Protein AF-A0A2P5C8G7-F1 (afdb_monomer)

Secondary structure (DSSP, 8-state):
--------EEE-TTSS-EEE-S----HHHHHHHHHHHHHHHTS-HHHHHTTS-SS-SSS-TTEEPPTT-S---EE----SS-TTT---SSHHHHHHHHHHHHHHHHHHHHHHHHHTT--------

InterPro domains:
  IPR026992 Non-haem dioxygenase, N-terminal domain [PF14226] (15-81)
  IPR027443 Isopenicillin N synthase-like superfamily [G3DSA:2.60.120.330] (13-122)

Solvent-accessible surface area (backbone atoms only — not comparable to full-atom values): 7956 Å² total; per-residue (Å²): 140,80,82,82,78,74,72,54,75,54,78,46,93,86,68,94,51,70,56,79,48,84,75,80,69,56,67,68,56,58,52,49,40,51,55,45,48,55,53,56,71,70,48,57,66,76,65,34,46,62,20,26,42,93,80,81,58,99,61,67,22,43,43,68,48,59,94,87,44,90,58,79,61,72,46,79,67,77,67,74,94,38,80,85,63,50,33,52,86,52,76,63,56,48,54,46,47,46,54,50,50,52,51,52,50,54,50,49,51,53,49,51,36,66,76,69,68,56,92,76,76,84,85,74,135

Structure (mmCIF, N/CA/C/O backbone):
data_AF-A0A2P5C8G7-F1
#
_entry.id   AF-A0A2P5C8G7-F1
#
loop_
_atom_site.group_PDB
_atom_site.id
_atom_site.type_symbol
_atom_site.label_atom_id
_atom_site.label_alt_id
_atom_site.label_comp_id
_atom_site.label_asym_id
_atom_site.label_entity_id
_atom_site.label_seq_id
_atom_site.pdbx_PDB_ins_code
_atom_site.Cartn_x
_atom_site.Cartn_y
_atom_site.Cartn_z
_atom_site.occupancy
_atom_site.B_iso_or_equiv
_atom_site.auth_seq_id
_atom_site.auth_comp_id
_atom_site.auth_asym_id
_atom_site.auth_atom_id
_atom_site.pdbx_PDB_model_num
ATOM 1 N N . MET A 1 1 ? 5.265 -19.972 -27.579 1.00 31.59 1 MET A N 1
ATOM 2 C CA . MET A 1 1 ? 5.651 -18.711 -28.241 1.00 31.59 1 MET A CA 1
ATOM 3 C C . MET A 1 1 ? 5.083 -17.600 -27.372 1.00 31.59 1 MET A C 1
ATOM 5 O O . MET A 1 1 ? 3.874 -17.438 -27.357 1.00 31.59 1 MET A O 1
ATOM 9 N N . ILE A 1 2 ? 5.900 -16.993 -26.511 1.00 33.00 2 ILE A N 1
ATOM 10 C CA . ILE A 1 2 ? 5.455 -15.949 -25.575 1.00 33.00 2 ILE A CA 1
ATOM 11 C C . ILE A 1 2 ? 5.993 -14.637 -26.136 1.00 33.00 2 ILE A C 1
ATOM 13 O O . ILE A 1 2 ? 7.207 -14.482 -26.255 1.00 33.00 2 ILE A O 1
ATOM 17 N N . GLU A 1 3 ? 5.100 -13.742 -26.555 1.00 34.50 3 GLU A N 1
ATOM 18 C CA . GLU A 1 3 ? 5.474 -12.389 -26.965 1.00 34.50 3 GLU A CA 1
ATOM 19 C C . GLU A 1 3 ? 6.100 -11.656 -25.774 1.00 34.50 3 GLU A C 1
ATOM 21 O O . GLU A 1 3 ? 5.485 -11.494 -24.719 1.00 34.50 3 GLU A O 1
ATOM 26 N N . GLN A 1 4 ? 7.346 -11.215 -25.944 1.00 39.12 4 GLN A N 1
ATOM 27 C CA . GLN A 1 4 ? 7.990 -10.283 -25.029 1.00 39.12 4 GLN A CA 1
ATOM 28 C C . GLN A 1 4 ? 7.324 -8.913 -25.192 1.00 39.12 4 GLN A C 1
ATOM 30 O O . GLN A 1 4 ? 7.676 -8.144 -26.085 1.00 39.12 4 GLN A O 1
ATOM 35 N N . GLY A 1 5 ? 6.350 -8.607 -24.335 1.00 41.50 5 GLY A N 1
ATOM 36 C CA . GLY A 1 5 ? 5.754 -7.276 -24.260 1.00 41.50 5 GLY A CA 1
ATOM 37 C C . GLY A 1 5 ? 6.808 -6.245 -23.853 1.00 41.50 5 GLY A C 1
ATOM 38 O O . GLY A 1 5 ? 7.304 -6.266 -22.725 1.00 41.50 5 GLY A O 1
ATOM 39 N N . HIS A 1 6 ? 7.173 -5.355 -24.776 1.00 53.53 6 HIS A N 1
ATOM 40 C CA . HIS A 1 6 ? 8.008 -4.196 -24.476 1.00 53.53 6 HIS A CA 1
ATOM 41 C C . HIS A 1 6 ? 7.269 -3.273 -23.493 1.00 53.53 6 HIS A C 1
ATOM 43 O O . HIS A 1 6 ? 6.058 -3.070 -23.594 1.00 53.53 6 HIS A O 1
ATOM 49 N N . ARG A 1 7 ? 7.990 -2.734 -22.502 1.00 57.84 7 ARG A N 1
ATOM 50 C CA . ARG A 1 7 ? 7.437 -1.720 -21.595 1.00 57.84 7 ARG A CA 1
ATOM 51 C C . ARG A 1 7 ? 7.290 -0.411 -22.363 1.00 57.84 7 ARG A C 1
ATOM 53 O O . ARG A 1 7 ? 8.294 0.190 -22.734 1.00 57.84 7 ARG A O 1
ATOM 60 N N . ASP A 1 8 ? 6.049 0.021 -22.555 1.00 57.81 8 ASP A N 1
ATOM 61 C CA . ASP A 1 8 ? 5.733 1.286 -23.208 1.00 57.81 8 ASP A CA 1
ATOM 62 C C . ASP A 1 8 ? 5.655 2.413 -22.177 1.00 57.81 8 ASP A C 1
ATOM 64 O O . ASP A 1 8 ? 4.787 2.436 -21.296 1.00 57.81 8 ASP A O 1
ATOM 68 N N . TYR A 1 9 ? 6.566 3.373 -22.319 1.00 54.41 9 TYR A N 1
ATOM 69 C CA . TYR A 1 9 ? 6.548 4.637 -21.594 1.00 54.41 9 TYR A CA 1
ATOM 70 C C . TYR A 1 9 ? 5.847 5.678 -22.466 1.00 54.41 9 TYR A C 1
ATOM 72 O O . TYR A 1 9 ? 6.296 5.956 -23.577 1.00 54.41 9 TYR A O 1
ATOM 80 N N . ARG A 1 10 ? 4.755 6.276 -21.975 1.00 56.06 10 ARG A N 1
ATOM 81 C CA . ARG A 1 10 ? 4.109 7.425 -22.630 1.00 56.06 10 ARG A CA 1
ATOM 82 C C . ARG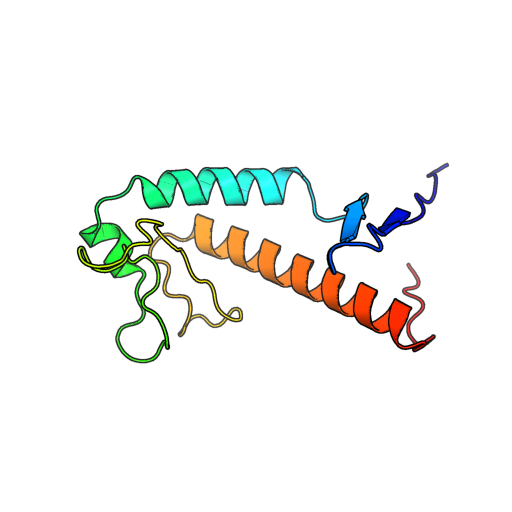 A 1 10 ? 4.400 8.697 -21.830 1.00 56.06 10 ARG A C 1
ATOM 84 O O . ARG A 1 10 ? 3.767 8.908 -20.794 1.00 56.06 10 ARG A O 1
ATOM 91 N N . PRO A 1 11 ? 5.347 9.545 -22.266 1.00 53.25 11 PRO A N 1
ATOM 92 C CA . PRO A 1 11 ? 5.606 10.813 -21.604 1.00 53.25 11 PRO A CA 1
ATOM 93 C C . PRO A 1 11 ? 4.482 11.801 -21.924 1.00 53.25 11 PRO A C 1
ATOM 95 O O . PRO A 1 11 ? 4.186 12.044 -23.093 1.00 53.25 11 PRO A O 1
ATOM 98 N N . SER A 1 12 ? 3.908 12.440 -20.904 1.00 55.66 12 SER A N 1
ATOM 99 C CA . SER A 1 12 ? 3.274 13.744 -21.102 1.00 55.66 12 SER A CA 1
ATOM 100 C C . SER A 1 12 ? 4.330 14.807 -20.796 1.00 55.66 12 SER A C 1
ATOM 102 O O . SER A 1 12 ? 4.602 15.119 -19.640 1.00 55.66 12 SER A O 1
ATOM 104 N N . LEU A 1 13 ? 4.995 15.326 -21.833 1.00 54.28 13 LEU A N 1
ATOM 105 C CA . LEU A 1 13 ? 6.098 16.295 -21.694 1.00 54.28 13 LEU A CA 1
ATOM 106 C C . LEU A 1 13 ? 5.688 17.620 -21.013 1.00 54.28 13 LEU A C 1
ATOM 108 O O . LEU A 1 13 ? 6.554 18.438 -20.728 1.00 54.28 13 LEU A O 1
ATOM 112 N N . LEU A 1 14 ? 4.398 17.829 -20.720 1.00 54.66 14 LEU A N 1
ATOM 113 C CA . LEU A 1 14 ? 3.893 19.044 -20.080 1.00 54.66 14 LEU A CA 1
ATOM 114 C C . LEU A 1 14 ? 3.744 18.988 -18.548 1.00 54.66 14 LEU A C 1
ATOM 116 O O . LEU A 1 14 ? 3.572 20.047 -17.956 1.00 54.66 14 LEU A O 1
ATOM 120 N N . HIS A 1 15 ? 3.795 17.823 -17.884 1.00 59.97 15 HIS A N 1
ATOM 121 C CA . HIS A 1 15 ? 3.283 17.734 -16.498 1.00 59.97 15 HIS A CA 1
ATOM 122 C C . HIS A 1 15 ? 4.195 17.051 -15.469 1.00 59.97 15 HIS A C 1
ATOM 124 O O . HIS A 1 15 ? 3.764 16.828 -14.344 1.00 59.97 15 HIS A O 1
ATOM 130 N N . GLY A 1 16 ? 5.439 16.690 -15.809 1.00 75.44 16 GLY A N 1
ATOM 131 C CA . GLY A 1 16 ? 6.341 16.020 -14.852 1.00 75.44 16 GLY A CA 1
ATOM 132 C C . GLY A 1 16 ? 5.860 14.632 -14.391 1.00 75.44 16 GLY A C 1
ATOM 133 O O . GLY A 1 16 ? 6.429 14.054 -13.469 1.00 75.44 16 GLY A O 1
ATOM 134 N N . CYS A 1 17 ? 4.834 14.081 -15.045 1.00 78.44 17 CYS A N 1
ATOM 135 C CA . CYS A 1 17 ? 4.260 12.772 -14.765 1.00 78.44 17 CYS A CA 1
ATOM 136 C C . CYS A 1 17 ? 4.291 11.890 -16.018 1.00 78.44 17 CYS A C 1
ATOM 138 O O . CYS A 1 17 ? 4.159 12.361 -17.155 1.00 78.44 17 CYS A O 1
ATOM 140 N N . PHE A 1 18 ? 4.422 10.587 -15.794 1.00 80.00 18 PHE A N 1
ATOM 141 C CA . PHE A 1 18 ? 4.363 9.561 -16.825 1.00 80.00 18 PHE A CA 1
ATOM 142 C C . PHE A 1 18 ? 3.540 8.380 -16.321 1.00 80.00 18 PHE A C 1
ATOM 144 O O . PHE A 1 18 ? 3.536 8.070 -15.131 1.00 80.00 18 PHE A O 1
ATOM 151 N N . GLN A 1 19 ? 2.843 7.719 -17.241 1.00 82.94 19 GLN A N 1
ATOM 152 C CA . GLN A 1 19 ? 2.145 6.477 -16.949 1.00 82.94 19 GLN A CA 1
ATOM 153 C C . GLN A 1 19 ? 3.017 5.301 -17.378 1.00 82.94 19 GLN A C 1
ATOM 155 O O . GLN A 1 19 ? 3.569 5.294 -18.481 1.00 82.94 19 GLN A O 1
ATOM 160 N N . ILE A 1 20 ? 3.101 4.293 -16.516 1.00 82.62 20 ILE A N 1
ATOM 161 C CA . ILE A 1 20 ? 3.735 3.018 -16.838 1.00 82.62 20 ILE A CA 1
ATOM 162 C C . ILE A 1 20 ? 2.626 2.017 -17.109 1.00 82.62 20 ILE A C 1
ATOM 164 O O . ILE A 1 20 ? 1.743 1.816 -16.278 1.00 82.62 20 ILE A O 1
ATOM 168 N N . THR A 1 21 ? 2.681 1.383 -18.271 1.00 83.44 21 THR A N 1
ATOM 169 C CA . THR A 1 21 ? 1.801 0.266 -18.621 1.00 83.44 21 THR A CA 1
ATOM 170 C C . THR A 1 21 ? 2.621 -1.018 -18.674 1.00 83.44 21 THR A C 1
ATOM 172 O O . THR A 1 21 ? 3.850 -0.966 -18.747 1.00 83.44 21 THR A O 1
ATOM 175 N N . ASN A 1 22 ? 1.968 -2.180 -18.577 1.00 84.06 22 ASN A N 1
ATOM 176 C CA . ASN A 1 22 ? 2.647 -3.484 -18.599 1.00 84.06 22 ASN A CA 1
ATOM 177 C C . ASN A 1 22 ? 3.779 -3.592 -17.552 1.00 84.06 22 ASN A C 1
ATOM 179 O O . ASN A 1 22 ? 4.849 -4.137 -17.807 1.00 84.06 22 ASN A O 1
ATOM 183 N N . HIS A 1 23 ? 3.554 -3.048 -16.352 1.00 80.69 23 HIS A N 1
ATOM 184 C CA . HIS A 1 23 ? 4.534 -3.011 -15.259 1.00 80.69 23 HIS A CA 1
ATOM 185 C C . HIS A 1 23 ? 4.705 -4.350 -14.519 1.00 80.69 23 HIS A C 1
ATOM 187 O O . HIS A 1 23 ? 5.413 -4.404 -13.519 1.00 80.69 23 HIS A O 1
ATOM 193 N N . TRP A 1 24 ? 4.042 -5.423 -14.966 1.00 82.81 24 TRP A N 1
ATOM 194 C CA . TRP A 1 24 ? 4.100 -6.782 -14.397 1.00 82.81 24 TRP A CA 1
ATOM 195 C C . TRP A 1 24 ? 3.672 -6.923 -12.922 1.00 82.81 24 TRP A C 1
ATOM 197 O O . TRP A 1 24 ? 3.646 -8.030 -12.386 1.00 82.81 24 TRP A O 1
ATOM 207 N N . VAL A 1 25 ? 3.269 -5.833 -12.260 1.00 85.12 25 VAL A N 1
ATOM 208 C CA . VAL A 1 25 ? 2.490 -5.893 -11.014 1.00 85.12 25 VAL A CA 1
ATOM 209 C C . VAL A 1 25 ? 1.161 -6.616 -11.294 1.00 85.12 25 VAL A C 1
ATOM 211 O O . VAL A 1 25 ? 0.426 -6.174 -12.181 1.00 85.12 25 VAL A O 1
ATOM 214 N N . PRO A 1 26 ? 0.836 -7.711 -10.579 1.00 87.94 26 PRO A N 1
ATOM 215 C CA . PRO A 1 26 ? -0.397 -8.459 -10.803 1.00 87.94 26 PRO A CA 1
ATOM 216 C C . PRO A 1 26 ? -1.639 -7.591 -10.584 1.00 87.94 26 PRO A C 1
ATOM 218 O O . PRO A 1 26 ? -1.785 -6.974 -9.530 1.00 87.94 26 PRO A O 1
ATOM 221 N N . LEU A 1 27 ? -2.565 -7.597 -11.547 1.00 83.56 27 LEU A N 1
ATOM 222 C CA . LEU A 1 27 ? -3.817 -6.835 -11.454 1.00 83.56 27 LEU A CA 1
ATOM 223 C C . LEU A 1 27 ? -4.638 -7.230 -10.216 1.00 83.56 27 LEU A C 1
ATOM 225 O O . LEU A 1 27 ? -5.160 -6.364 -9.518 1.00 83.56 27 LEU A O 1
ATOM 229 N N . GLY A 1 28 ? -4.690 -8.532 -9.914 1.00 89.38 28 GLY A N 1
ATOM 230 C CA . GLY A 1 28 ? -5.395 -9.051 -8.741 1.00 89.38 28 GLY A CA 1
ATOM 231 C C . GLY A 1 28 ? -4.849 -8.507 -7.419 1.00 89.38 28 GLY A C 1
ATOM 232 O O . GLY A 1 28 ? -5.628 -8.270 -6.505 1.00 89.38 28 GLY A O 1
ATOM 233 N N . LEU A 1 29 ? -3.544 -8.226 -7.340 1.00 90.75 29 LEU A N 1
ATOM 234 C CA . LEU A 1 29 ? -2.926 -7.681 -6.131 1.00 90.75 29 LEU A CA 1
ATOM 235 C C . LEU A 1 29 ? -3.327 -6.217 -5.900 1.00 90.75 29 LEU A C 1
ATOM 237 O O . LEU A 1 29 ? -3.702 -5.855 -4.791 1.00 90.75 29 LEU A O 1
ATOM 241 N N . MET A 1 30 ? -3.295 -5.384 -6.947 1.00 88.38 30 MET A N 1
ATOM 242 C CA . MET A 1 30 ? -3.706 -3.977 -6.835 1.00 88.38 30 MET A CA 1
ATOM 243 C C . MET A 1 30 ? -5.202 -3.842 -6.528 1.00 88.38 30 MET A C 1
ATOM 245 O O . MET A 1 30 ? -5.577 -3.024 -5.692 1.00 88.38 30 MET A O 1
ATOM 249 N N . SER A 1 31 ? -6.050 -4.664 -7.162 1.00 91.19 31 SER A N 1
ATOM 250 C CA . SER A 1 31 ? -7.488 -4.703 -6.856 1.00 91.19 31 SER A CA 1
ATOM 251 C C . SER A 1 31 ? -7.725 -5.101 -5.403 1.00 91.19 31 SER A C 1
ATOM 253 O O . SER A 1 31 ? -8.442 -4.414 -4.686 1.00 91.19 31 SER A O 1
ATOM 255 N N . GLN A 1 32 ? -7.058 -6.162 -4.942 1.00 93.25 32 GLN A N 1
ATOM 256 C CA . GLN A 1 32 ? -7.185 -6.636 -3.570 1.00 93.25 32 GLN A CA 1
ATOM 257 C C . GLN A 1 32 ? -6.726 -5.585 -2.551 1.00 93.25 32 GLN A C 1
ATOM 259 O O . GLN A 1 32 ? -7.393 -5.389 -1.539 1.00 93.25 32 GLN A O 1
ATOM 264 N N . ALA A 1 33 ? -5.625 -4.880 -2.821 1.00 90.06 33 ALA A N 1
ATOM 265 C CA . ALA A 1 33 ? -5.161 -3.787 -1.971 1.00 90.06 33 ALA A CA 1
ATOM 266 C C . ALA A 1 33 ? -6.200 -2.660 -1.874 1.00 90.06 33 ALA A C 1
ATOM 268 O O . ALA A 1 33 ? -6.445 -2.141 -0.785 1.00 90.06 33 ALA A O 1
ATOM 269 N N . PHE A 1 34 ? -6.840 -2.308 -2.993 1.00 89.81 34 PHE A N 1
ATOM 270 C CA . PHE A 1 34 ? -7.880 -1.283 -3.036 1.00 89.81 34 PHE A CA 1
ATOM 271 C C . PHE A 1 34 ? -9.138 -1.699 -2.262 1.00 89.81 34 PHE A C 1
ATOM 273 O O . PHE A 1 34 ? -9.631 -0.931 -1.435 1.00 89.81 34 PHE A O 1
ATOM 280 N N . ASP A 1 35 ? -9.617 -2.925 -2.476 1.00 92.00 35 ASP A N 1
ATOM 281 C CA . ASP A 1 35 ? -10.806 -3.454 -1.804 1.00 92.00 35 ASP A CA 1
ATOM 282 C C . ASP A 1 35 ? -10.609 -3.529 -0.283 1.00 92.00 35 ASP A C 1
ATOM 284 O O . ASP A 1 35 ? -11.463 -3.070 0.478 1.00 92.00 35 ASP A O 1
ATOM 288 N N . LEU A 1 36 ? -9.449 -4.017 0.169 1.00 89.12 36 LEU A N 1
ATOM 289 C CA . LEU A 1 36 ? -9.119 -4.087 1.596 1.00 89.12 36 LEU A CA 1
ATOM 290 C C . LEU A 1 36 ? -8.909 -2.701 2.215 1.00 89.12 36 LEU A C 1
ATOM 292 O O . LEU A 1 36 ? -9.273 -2.489 3.370 1.00 89.12 36 LEU A O 1
ATOM 296 N N . SER A 1 37 ? -8.357 -1.745 1.461 1.00 86.81 37 SER A N 1
ATOM 297 C CA . SER A 1 37 ? -8.227 -0.358 1.926 1.00 86.81 37 SER A CA 1
ATOM 298 C C . SER A 1 37 ? -9.599 0.286 2.118 1.00 86.81 37 SER A C 1
ATOM 300 O O . SER A 1 37 ? -9.835 0.954 3.121 1.00 86.81 37 SER A O 1
ATOM 302 N N . LYS A 1 38 ? -10.538 0.034 1.197 1.00 87.81 38 LYS A N 1
ATOM 303 C CA . LYS A 1 38 ? -11.921 0.510 1.305 1.00 87.81 38 LYS A CA 1
ATOM 304 C C . LYS A 1 38 ? -12.644 -0.102 2.505 1.00 87.81 38 LYS A C 1
ATOM 306 O O . LYS A 1 38 ? -13.378 0.605 3.191 1.00 87.81 38 LYS A O 1
ATOM 311 N N . GLU A 1 39 ? -12.444 -1.396 2.756 1.00 88.25 39 GLU A N 1
ATOM 312 C CA . GLU A 1 39 ? -12.977 -2.061 3.948 1.00 88.25 39 GLU A CA 1
ATOM 313 C C . GLU A 1 39 ? -12.418 -1.427 5.228 1.00 88.25 39 GLU A C 1
ATOM 315 O O . GLU A 1 39 ? -13.186 -1.075 6.122 1.00 88.25 39 GLU A O 1
ATOM 320 N N . PHE A 1 40 ? -11.100 -1.213 5.284 1.00 84.56 40 PHE A N 1
ATOM 321 C CA . PHE A 1 40 ? -10.432 -0.595 6.427 1.00 84.56 40 PHE A CA 1
ATOM 322 C C . PHE A 1 40 ? -10.951 0.817 6.715 1.00 84.56 40 PHE A C 1
ATOM 324 O O . PHE A 1 40 ? -11.270 1.110 7.863 1.00 84.56 40 PHE A O 1
ATOM 331 N N . SER A 1 41 ? -11.117 1.666 5.694 1.00 82.25 41 SER A N 1
ATOM 332 C CA . SER A 1 41 ? -11.693 3.012 5.861 1.00 82.25 41 SER A CA 1
ATOM 333 C C . SER A 1 41 ? -13.135 2.997 6.383 1.00 82.25 41 SER A C 1
ATOM 335 O O . SER A 1 41 ? -13.589 3.972 6.978 1.00 82.25 41 SER A O 1
ATOM 337 N N . GLY A 1 42 ? -13.867 1.897 6.181 1.00 84.50 42 GLY A N 1
ATOM 338 C CA . GLY A 1 42 ? -15.217 1.710 6.713 1.00 84.50 42 GLY A CA 1
ATOM 339 C C . GLY A 1 42 ? -15.269 1.360 8.204 1.00 84.50 42 GLY A C 1
ATOM 340 O O . GLY A 1 42 ? -16.355 1.384 8.784 1.00 84.50 42 GLY A O 1
ATOM 341 N N . TYR A 1 43 ? -14.140 1.024 8.835 1.00 82.88 43 TYR A N 1
ATOM 342 C CA . TYR A 1 43 ? -14.102 0.712 10.262 1.00 82.88 43 TYR A 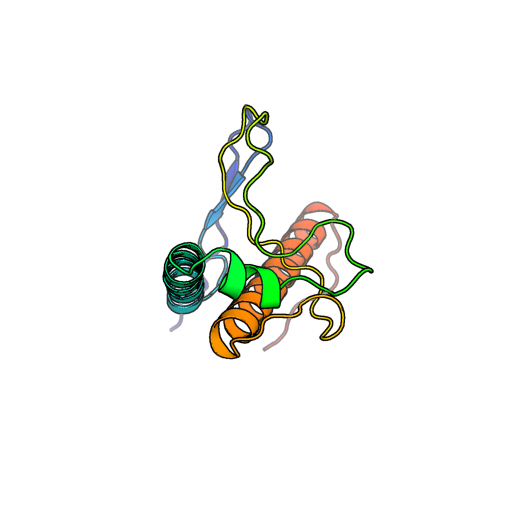CA 1
ATOM 343 C C . TYR A 1 43 ? -14.209 1.970 11.144 1.00 82.88 43 TYR A C 1
ATOM 345 O O . TYR A 1 43 ? -13.808 3.059 10.720 1.00 82.88 43 TYR A O 1
ATOM 353 N N . PRO A 1 44 ? -14.717 1.828 12.388 1.00 84.00 44 PRO A N 1
ATOM 354 C CA . PRO A 1 44 ? -14.704 2.901 13.378 1.00 84.00 44 PRO A CA 1
ATOM 355 C C . PRO A 1 44 ? -13.289 3.423 13.637 1.00 84.00 44 PRO A C 1
ATOM 357 O O . PRO A 1 44 ? -12.313 2.668 13.553 1.00 84.00 44 PRO A O 1
ATOM 360 N N . ASP A 1 45 ? -13.175 4.704 13.984 1.00 78.56 45 ASP A N 1
ATOM 361 C CA . ASP A 1 45 ? -11.880 5.344 14.225 1.00 78.56 45 ASP A CA 1
ATOM 362 C C . ASP A 1 45 ? -11.120 4.639 15.365 1.00 78.56 45 ASP A C 1
ATOM 364 O O . ASP A 1 45 ? -9.912 4.446 15.264 1.00 78.56 45 ASP A O 1
ATOM 368 N N . GLU A 1 46 ? -11.814 4.116 16.381 1.00 80.62 46 GLU A N 1
ATOM 369 C CA . GLU A 1 46 ? -11.207 3.356 17.481 1.00 80.62 46 GLU A CA 1
ATOM 370 C C . GLU A 1 46 ? -10.555 2.047 17.015 1.00 80.62 46 GLU A C 1
ATOM 372 O O . GLU A 1 46 ? -9.538 1.632 17.567 1.00 80.62 46 GLU A O 1
ATOM 377 N N . GLU A 1 47 ? -11.120 1.381 16.004 1.00 79.75 47 GLU A N 1
ATOM 378 C CA . GLU A 1 47 ? -10.547 0.158 15.429 1.00 79.75 47 GLU A CA 1
ATOM 379 C C . GLU A 1 47 ? -9.347 0.470 14.531 1.00 79.75 47 GLU A C 1
ATOM 381 O O . GLU A 1 47 ? -8.354 -0.261 14.543 1.00 79.75 47 GLU A O 1
ATOM 386 N N . LYS A 1 48 ? -9.407 1.576 13.782 1.00 78.56 48 LYS A N 1
ATOM 387 C CA . LYS A 1 48 ? -8.306 2.028 12.921 1.00 78.56 48 LYS A CA 1
ATOM 388 C C . LYS A 1 48 ? -7.114 2.513 13.745 1.00 78.56 48 LYS A C 1
ATOM 390 O O . LYS A 1 48 ? -5.986 2.142 13.433 1.00 78.56 48 LYS A O 1
ATOM 395 N N . LEU A 1 49 ? -7.358 3.213 14.856 1.00 75.50 49 LEU A N 1
ATOM 396 C CA . LEU A 1 49 ? -6.331 3.689 15.791 1.00 75.50 49 LEU A CA 1
ATOM 397 C C . LEU A 1 49 ? -5.516 2.563 16.437 1.00 75.50 49 LEU A C 1
ATOM 399 O O . LEU A 1 49 ? -4.356 2.776 16.779 1.00 75.50 49 LEU A O 1
ATOM 403 N N . LYS A 1 50 ? -6.059 1.344 16.542 1.00 76.62 50 LYS A N 1
ATOM 404 C CA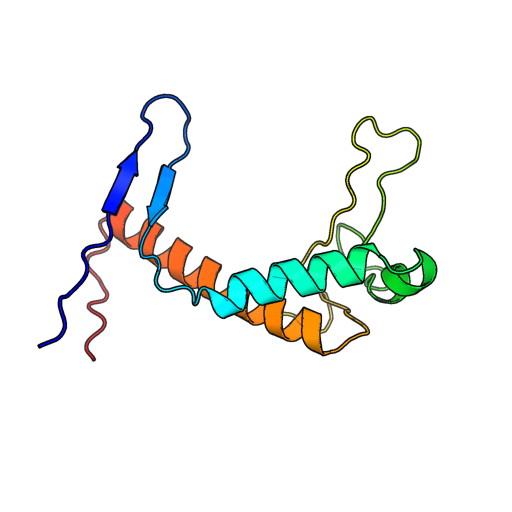 . LYS A 1 50 ? -5.286 0.161 16.975 1.00 76.62 50 LYS A CA 1
ATOM 405 C C . LYS A 1 50 ? -4.189 -0.233 15.987 1.00 76.62 50 LYS A C 1
ATOM 407 O O . LYS A 1 50 ? -3.359 -1.076 16.314 1.00 76.62 50 LYS A O 1
ATOM 412 N N . SER A 1 51 ? -4.239 0.313 14.774 1.00 73.12 51 SER A N 1
ATOM 413 C CA . SER A 1 51 ? -3.195 0.175 13.766 1.00 73.12 51 SER A CA 1
ATOM 414 C C . SER A 1 51 ? -2.217 1.360 13.774 1.00 73.12 51 SER A C 1
ATOM 416 O O . SER A 1 51 ? -1.324 1.444 12.940 1.00 73.12 51 SER A O 1
ATOM 418 N N . SER A 1 52 ? -2.347 2.295 14.719 1.00 68.19 52 SER A N 1
ATOM 419 C CA . SER A 1 52 ? -1.352 3.344 14.901 1.00 68.19 52 SER A CA 1
ATOM 420 C C . SER A 1 52 ? -0.187 2.816 15.747 1.00 68.19 52 SER A C 1
ATOM 422 O O . SER A 1 52 ? -0.420 2.237 16.809 1.00 68.19 52 SER A O 1
ATOM 424 N N . PRO A 1 53 ? 1.071 3.034 15.336 1.00 65.00 53 PRO A N 1
ATOM 425 C CA . PRO A 1 53 ? 2.226 2.745 16.181 1.00 65.00 53 PRO A CA 1
ATOM 426 C C . PRO A 1 53 ? 2.190 3.596 17.459 1.00 65.00 53 PRO A C 1
ATOM 428 O O . PRO A 1 53 ? 1.789 4.761 17.425 1.00 65.00 53 PRO A O 1
ATOM 431 N N . GLU A 1 54 ? 2.614 3.015 18.587 1.00 60.97 54 GLU A N 1
ATOM 432 C CA . GLU A 1 54 ? 2.350 3.575 19.923 1.00 60.97 54 GLU A CA 1
ATOM 433 C C . GLU A 1 54 ? 3.065 4.901 20.230 1.00 60.97 54 GLU A C 1
ATOM 435 O O . GLU A 1 54 ? 2.595 5.624 21.101 1.00 60.97 54 GLU A O 1
ATOM 440 N N . SER A 1 55 ? 4.155 5.279 19.547 1.00 53.91 55 SER A N 1
ATOM 441 C CA . SER A 1 55 ? 4.789 6.600 19.771 1.00 53.91 55 SER A CA 1
ATOM 442 C C . SER A 1 55 ? 5.937 6.971 18.809 1.00 53.91 55 SER A C 1
ATOM 444 O O . SER A 1 55 ? 6.565 8.011 19.005 1.00 53.91 55 SER A O 1
ATOM 446 N N . SER A 1 56 ? 6.284 6.157 17.806 1.00 50.44 56 SER A N 1
ATOM 447 C CA . SER A 1 56 ? 7.544 6.324 17.049 1.00 50.44 56 SER A CA 1
ATOM 448 C C . SER A 1 56 ? 7.396 6.629 15.555 1.00 50.44 56 SER A C 1
ATOM 450 O O . SER A 1 56 ? 8.407 6.910 14.910 1.00 50.44 56 SER A O 1
ATOM 452 N N . ALA A 1 57 ? 6.189 6.604 14.981 1.00 54.50 57 ALA A N 1
ATOM 453 C CA . ALA A 1 57 ? 6.022 6.961 13.572 1.00 54.50 57 ALA A CA 1
ATOM 454 C C . ALA A 1 57 ? 5.778 8.467 13.391 1.00 54.50 57 ALA A C 1
ATOM 456 O O . ALA A 1 57 ? 5.052 9.066 14.186 1.00 54.50 57 ALA A O 1
ATOM 457 N N . PRO A 1 58 ? 6.310 9.081 12.316 1.00 54.09 58 PRO A N 1
ATOM 458 C CA . PRO A 1 58 ? 6.086 10.497 12.017 1.00 54.09 58 PRO A CA 1
ATOM 459 C C . PRO A 1 58 ? 4.607 10.848 11.814 1.00 54.09 58 PRO A C 1
ATOM 461 O O . PRO A 1 58 ? 4.231 12.010 11.946 1.00 54.09 58 PRO A O 1
ATOM 464 N N . LEU A 1 59 ? 3.781 9.857 11.457 1.00 55.78 59 LEU A N 1
ATOM 465 C CA . LEU A 1 59 ? 2.351 9.995 11.218 1.00 55.78 59 LEU A CA 1
ATOM 466 C C . LEU A 1 59 ? 1.618 8.768 11.791 1.00 55.78 59 LEU A C 1
ATOM 468 O O . LEU A 1 59 ? 2.033 7.643 11.499 1.00 55.78 59 LEU A O 1
ATOM 472 N N . PRO A 1 60 ? 0.542 8.950 12.576 1.00 54.22 60 PRO A N 1
ATOM 473 C CA . PRO A 1 60 ? -0.305 7.848 13.024 1.00 54.22 60 PRO A CA 1
ATOM 474 C C . PRO A 1 60 ? -0.912 7.128 11.813 1.00 54.22 60 PRO A C 1
ATOM 476 O O . PRO A 1 60 ? -1.416 7.766 10.885 1.00 54.22 60 PRO A O 1
ATOM 479 N N . ALA A 1 61 ? -0.841 5.798 11.794 1.00 52.62 61 ALA A N 1
ATOM 480 C CA . ALA A 1 61 ? -1.424 5.000 10.723 1.00 52.62 61 ALA A CA 1
ATOM 481 C C . ALA A 1 61 ? -2.954 4.969 10.887 1.00 52.62 61 ALA A C 1
ATOM 483 O O . ALA A 1 61 ? -3.474 4.427 11.858 1.00 52.62 61 ALA A O 1
ATOM 484 N N . GLY A 1 62 ? -3.663 5.589 9.937 1.00 55.06 62 GLY A N 1
ATOM 485 C CA . GLY A 1 62 ? -5.127 5.600 9.882 1.00 55.06 62 GLY A CA 1
ATOM 486 C C . GLY A 1 62 ? -5.791 6.749 10.640 1.00 55.06 62 GLY A C 1
ATOM 487 O O . GLY A 1 62 ? -6.698 6.499 11.428 1.00 55.06 62 GLY A O 1
ATOM 488 N N . ASN A 1 63 ? -5.380 7.999 10.395 1.00 59.94 63 ASN A N 1
ATOM 489 C CA . ASN A 1 63 ? -6.050 9.161 10.981 1.00 59.94 63 ASN A CA 1
ATOM 490 C C . ASN A 1 63 ? -6.792 10.000 9.942 1.00 59.94 63 ASN A C 1
ATOM 492 O O . ASN A 1 63 ? -6.251 10.391 8.903 1.00 59.94 63 ASN A O 1
ATOM 496 N N . ARG A 1 64 ? -8.034 10.345 10.289 1.00 60.78 64 ARG A N 1
ATOM 497 C CA . ARG A 1 64 ? -8.684 11.538 9.757 1.00 60.78 64 ARG A CA 1
ATOM 498 C C . ARG A 1 64 ? -7.836 12.748 10.120 1.00 60.78 64 ARG A C 1
ATOM 500 O O . ARG A 1 64 ? -7.373 12.883 11.253 1.00 60.78 64 ARG A O 1
ATOM 507 N N . GLN A 1 65 ? -7.649 13.630 9.149 1.00 64.00 65 GLN A N 1
ATOM 508 C CA . GLN A 1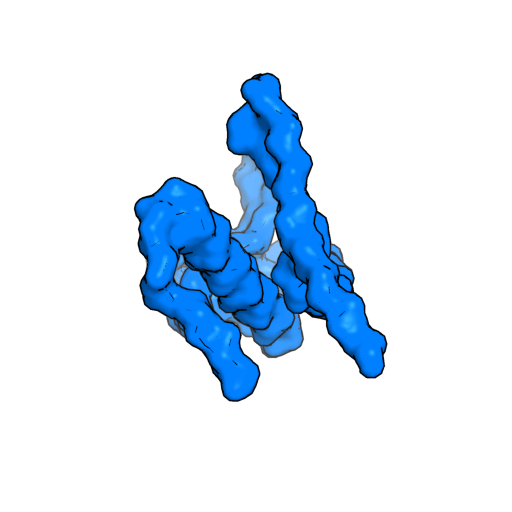 65 ? -7.105 14.952 9.416 1.00 64.00 65 GLN A CA 1
ATOM 509 C C . GLN A 1 65 ? -7.946 15.659 10.498 1.00 64.00 65 GLN A C 1
ATOM 511 O O . GLN A 1 65 ? -9.152 15.405 10.593 1.00 64.00 65 GLN A O 1
ATOM 516 N N . PRO A 1 66 ? -7.339 16.543 11.311 1.00 65.00 66 PRO A N 1
ATOM 517 C CA . PRO A 1 66 ? -8.076 17.326 12.297 1.00 65.00 66 PRO A CA 1
ATOM 518 C C . PRO A 1 66 ? -9.279 18.041 11.667 1.00 65.00 66 PRO A C 1
ATOM 520 O O . PRO A 1 66 ? -9.203 18.452 10.511 1.00 65.00 66 PRO A O 1
ATOM 523 N N . GLU A 1 67 ? -10.359 18.272 12.422 1.00 65.44 67 GLU A N 1
ATOM 524 C CA . GLU A 1 67 ? -11.585 18.917 11.899 1.00 65.44 67 GLU A CA 1
ATOM 525 C C . GLU A 1 67 ? -11.342 20.279 11.224 1.00 65.44 67 GLU A C 1
ATOM 527 O O . GLU A 1 67 ? -12.115 20.694 10.361 1.00 65.44 67 GLU A O 1
ATOM 532 N N . HIS A 1 68 ? -10.264 20.971 11.599 1.00 69.81 68 HIS A N 1
ATOM 533 C CA . HIS A 1 68 ? -9.867 22.261 11.039 1.00 69.81 68 HIS A CA 1
ATOM 534 C C . HIS A 1 68 ? -9.035 22.159 9.747 1.00 69.81 68 HIS A C 1
ATOM 536 O O . HIS A 1 68 ? -8.685 23.186 9.167 1.00 69.81 68 HIS A O 1
ATOM 542 N N . SER A 1 69 ? -8.701 20.951 9.289 1.00 67.94 69 SER A N 1
ATOM 543 C CA . SER A 1 69 ? -8.016 20.742 8.016 1.00 67.94 69 SER A CA 1
ATOM 544 C C . SER A 1 69 ? -8.964 20.986 6.841 1.00 67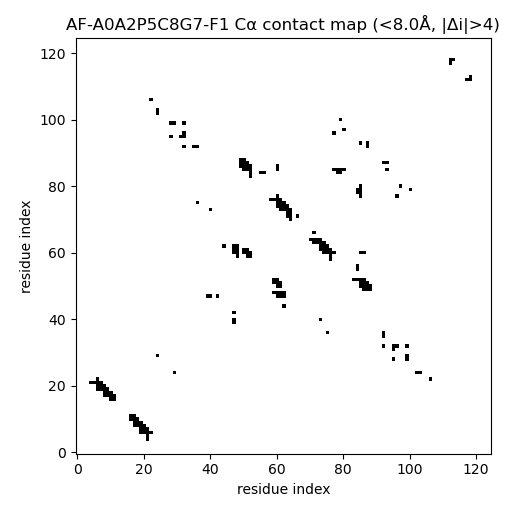.94 69 SER A C 1
ATOM 546 O O . SER A 1 69 ? -10.105 20.520 6.820 1.00 67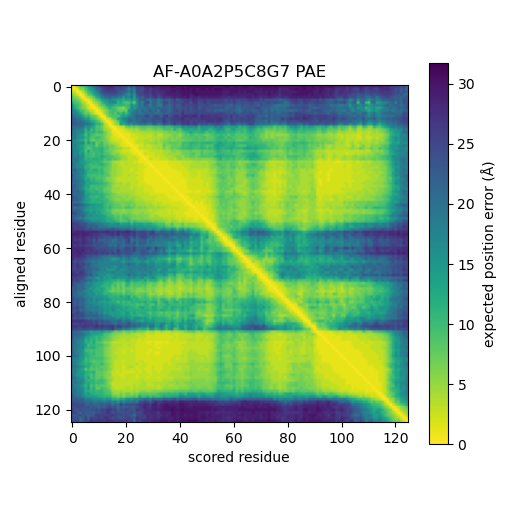.94 69 SER A O 1
ATOM 548 N N . LEU A 1 70 ? -8.468 21.691 5.821 1.00 70.00 70 LEU A N 1
ATOM 549 C CA . LEU A 1 70 ? -9.153 21.810 4.529 1.00 70.00 70 LEU A CA 1
ATOM 550 C C . LEU A 1 70 ? -9.191 20.466 3.789 1.00 70.00 70 LEU A C 1
ATOM 552 O O . LEU A 1 70 ? -10.107 20.218 3.005 1.00 70.00 70 LEU A O 1
ATOM 556 N N . ASP A 1 71 ? -8.208 19.606 4.056 1.00 65.06 71 ASP A N 1
ATOM 557 C CA . ASP A 1 71 ? -8.151 18.249 3.543 1.00 65.06 71 ASP A CA 1
ATOM 558 C C . ASP A 1 71 ? -8.879 17.309 4.506 1.00 65.06 71 ASP A C 1
ATOM 560 O O . ASP A 1 71 ? -8.426 17.082 5.627 1.00 65.06 71 ASP A O 1
ATOM 564 N N . LYS A 1 72 ? -10.022 16.782 4.065 1.00 67.62 72 LYS A N 1
ATOM 565 C CA . LYS A 1 72 ? -10.841 15.820 4.820 1.00 67.62 72 LYS A CA 1
ATOM 566 C C . LYS A 1 72 ? -10.529 14.370 4.447 1.00 67.62 72 LYS A C 1
ATOM 568 O O . LYS A 1 72 ? -11.300 13.474 4.793 1.00 67.62 72 LYS A O 1
ATOM 573 N N . THR A 1 73 ? -9.448 14.147 3.704 1.00 69.31 73 THR A N 1
ATOM 574 C CA . THR A 1 73 ? -9.062 12.821 3.233 1.00 69.31 73 THR A CA 1
ATOM 575 C C . THR A 1 73 ? -8.543 11.984 4.395 1.00 69.31 73 THR A C 1
ATOM 577 O O . THR A 1 73 ? -7.790 12.446 5.255 1.00 69.31 73 THR A O 1
ATOM 580 N N . GLU A 1 74 ? -8.985 10.734 4.424 1.00 72.75 74 GLU A N 1
ATOM 581 C CA . GLU A 1 74 ? -8.462 9.717 5.319 1.00 72.75 74 GLU A CA 1
ATOM 582 C C . GLU A 1 74 ? -7.273 9.036 4.644 1.00 72.75 74 GLU A C 1
ATOM 584 O O . GLU A 1 74 ? -7.373 8.602 3.494 1.00 72.75 74 GLU A O 1
ATOM 589 N N . TYR A 1 75 ? -6.150 8.946 5.354 1.00 73.62 75 TYR A N 1
ATOM 590 C CA . TYR A 1 75 ? -4.929 8.354 4.823 1.00 73.62 75 TYR A CA 1
ATOM 591 C C . TYR A 1 75 ? -4.518 7.128 5.629 1.00 73.62 75 TYR A C 1
ATOM 593 O O . TYR A 1 75 ? -4.465 7.151 6.862 1.00 73.62 75 TYR A O 1
ATOM 601 N N . LEU A 1 76 ? -4.155 6.074 4.902 1.00 76.31 76 LEU A N 1
ATOM 602 C CA . LEU A 1 76 ? -3.447 4.926 5.437 1.00 76.31 76 LEU A CA 1
ATOM 603 C C . LEU A 1 76 ? -1.996 4.991 4.970 1.00 76.31 76 LEU A C 1
ATOM 605 O O . LEU A 1 76 ? -1.700 4.766 3.797 1.00 76.31 76 LEU A O 1
ATOM 609 N N . SER A 1 77 ? -1.099 5.318 5.893 1.00 74.38 77 SER A N 1
ATOM 610 C CA . SER A 1 77 ? 0.332 5.368 5.615 1.00 74.38 77 SER A CA 1
ATOM 611 C C . SER A 1 77 ? 0.964 4.028 5.943 1.00 74.38 77 SER A C 1
ATOM 613 O O . SER A 1 77 ? 0.834 3.527 7.057 1.00 74.38 77 SER A O 1
ATOM 615 N N . MET A 1 78 ? 1.678 3.476 4.970 1.00 74.94 78 MET A N 1
ATOM 616 C CA . MET A 1 78 ? 2.534 2.321 5.159 1.00 74.94 78 MET A CA 1
ATOM 617 C C . MET A 1 78 ? 3.984 2.750 4.944 1.00 74.94 78 MET A C 1
ATOM 619 O O . MET A 1 78 ? 4.324 3.337 3.916 1.00 74.94 78 MET A O 1
ATOM 623 N N . PHE A 1 79 ? 4.835 2.455 5.917 1.00 70.94 79 PHE A N 1
ATOM 624 C CA . PHE A 1 79 ? 6.272 2.676 5.829 1.00 70.94 79 PHE A CA 1
ATOM 625 C C . PHE A 1 79 ? 6.972 1.411 5.329 1.00 70.94 79 PHE A C 1
ATOM 627 O O . PHE A 1 79 ? 6.329 0.393 5.064 1.00 70.94 79 PHE A O 1
ATOM 634 N N . THR A 1 80 ? 8.298 1.461 5.191 1.00 69.56 80 THR A N 1
ATOM 635 C CA . THR A 1 80 ? 9.109 0.276 4.869 1.00 69.56 80 THR A CA 1
ATOM 636 C C . THR A 1 80 ? 8.648 -0.931 5.687 1.00 69.56 80 THR A C 1
ATOM 638 O O . THR A 1 80 ? 8.385 -0.729 6.873 1.00 69.56 80 THR A O 1
ATOM 641 N N . PRO A 1 81 ? 8.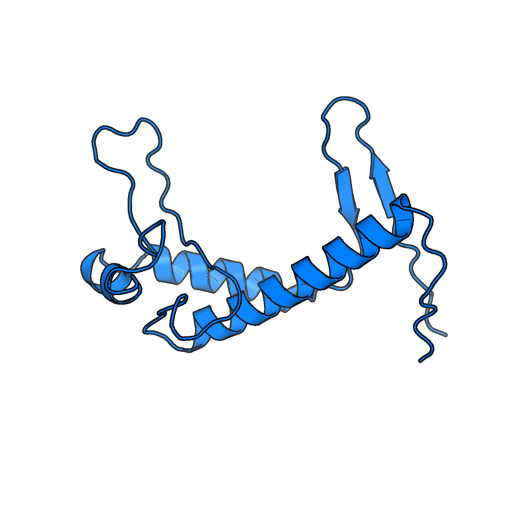536 -2.140 5.097 1.00 66.62 81 PRO A N 1
ATOM 642 C CA . PRO A 1 81 ? 8.091 -3.347 5.795 1.00 66.62 81 PRO A CA 1
ATOM 643 C C . PRO A 1 81 ? 8.916 -3.628 7.060 1.00 66.62 81 PRO A C 1
ATOM 645 O O . PRO A 1 81 ? 9.927 -4.322 7.030 1.00 66.62 81 PRO A O 1
ATOM 648 N N . ASP A 1 82 ? 8.484 -3.051 8.176 1.00 66.75 82 ASP A N 1
ATOM 649 C CA . ASP A 1 82 ? 9.052 -3.208 9.505 1.00 66.75 82 ASP A CA 1
ATOM 650 C C . ASP A 1 82 ? 7.876 -3.452 10.458 1.00 66.75 82 ASP A C 1
ATOM 652 O O . ASP A 1 82 ? 6.966 -2.614 10.541 1.00 66.75 82 ASP A O 1
ATOM 656 N N . PRO A 1 83 ? 7.856 -4.595 11.162 1.00 65.06 83 PRO A N 1
ATOM 657 C CA . PRO A 1 83 ? 6.762 -4.944 12.061 1.00 65.06 83 PRO A CA 1
ATOM 658 C C . PRO A 1 83 ? 6.585 -3.951 13.221 1.00 65.06 83 PRO A C 1
ATOM 660 O O . PRO A 1 83 ? 5.507 -3.904 13.803 1.00 65.06 83 PRO A O 1
ATOM 663 N N . ASN A 1 84 ? 7.603 -3.148 13.544 1.00 66.38 84 ASN A N 1
ATOM 664 C CA . ASN A 1 84 ? 7.556 -2.149 14.612 1.00 66.38 84 ASN A CA 1
ATOM 665 C C . ASN A 1 84 ? 7.017 -0.789 14.145 1.00 66.38 84 ASN A C 1
ATOM 667 O O . ASN A 1 84 ? 6.727 0.071 14.975 1.00 66.38 84 ASN A O 1
ATOM 671 N N . VAL A 1 85 ? 6.909 -0.575 12.829 1.00 65.00 85 VAL A N 1
ATOM 672 C CA . VAL A 1 85 ? 6.450 0.692 12.234 1.00 65.00 85 VAL A CA 1
ATOM 673 C C . VAL A 1 85 ? 5.062 0.532 11.615 1.00 65.00 85 VAL A C 1
ATOM 675 O O . VAL A 1 85 ? 4.212 1.408 11.758 1.00 65.00 85 VAL A O 1
ATOM 678 N N . ASN A 1 86 ? 4.809 -0.611 10.974 1.00 66.94 86 ASN A N 1
ATOM 679 C CA . ASN A 1 86 ? 3.545 -0.947 10.324 1.00 66.94 86 ASN A CA 1
ATOM 680 C C . ASN A 1 86 ? 2.674 -1.810 11.244 1.00 66.94 86 ASN A C 1
ATOM 682 O O . ASN A 1 86 ? 2.505 -3.015 11.026 1.00 66.94 86 ASN A O 1
ATOM 686 N N . VAL A 1 87 ? 2.133 -1.200 12.296 1.00 64.69 87 VAL A N 1
ATOM 687 C CA . VAL A 1 87 ? 1.240 -1.888 13.231 1.00 64.69 87 VAL A CA 1
ATOM 688 C C . VAL A 1 87 ? -0.117 -2.037 12.554 1.00 64.69 87 VAL A C 1
ATOM 690 O O . VAL A 1 87 ? -0.910 -1.127 12.567 1.00 64.69 87 VAL A O 1
ATOM 693 N N . PHE A 1 88 ? -0.421 -3.159 11.917 1.00 66.06 88 PHE A N 1
ATOM 694 C CA . PHE A 1 88 ? -1.763 -3.399 11.373 1.00 66.06 88 PHE A CA 1
ATOM 695 C C . PHE A 1 88 ? -2.383 -4.558 12.137 1.00 66.06 88 PHE A C 1
ATOM 697 O O . PHE A 1 88 ? -1.959 -5.704 11.992 1.00 66.06 88 PHE A O 1
ATOM 704 N N . ASN A 1 89 ? -3.392 -4.268 12.960 1.00 57.19 89 ASN A N 1
ATOM 705 C CA . ASN A 1 89 ? -3.967 -5.253 13.885 1.00 57.19 89 ASN A CA 1
ATOM 706 C C . ASN A 1 89 ? -4.858 -6.308 13.177 1.00 57.19 89 ASN A C 1
ATOM 708 O O . ASN A 1 89 ? -5.400 -7.211 13.808 1.00 57.19 89 ASN A O 1
ATOM 712 N N . LYS A 1 90 ? -4.999 -6.238 11.842 1.00 58.22 90 LYS A N 1
ATOM 713 C CA . LYS A 1 90 ? -5.651 -7.267 11.015 1.00 58.22 90 LYS A CA 1
ATOM 714 C C . LYS A 1 90 ? -4.753 -7.685 9.848 1.00 58.22 90 LYS A C 1
ATOM 716 O O . LYS A 1 90 ? -4.370 -6.893 8.991 1.00 58.22 90 LYS A O 1
ATOM 721 N N . THR A 1 91 ? -4.428 -8.972 9.847 1.00 63.91 91 THR A N 1
ATOM 722 C CA . THR A 1 91 ? -3.254 -9.606 9.230 1.00 63.91 91 THR A CA 1
ATOM 723 C C . THR A 1 91 ? -3.264 -9.712 7.704 1.00 63.91 91 THR A C 1
ATOM 725 O O . THR A 1 91 ? -2.213 -9.964 7.124 1.00 63.91 91 THR A O 1
ATOM 728 N N . HIS A 1 92 ? -4.402 -9.485 7.039 1.00 81.81 92 HIS A N 1
ATOM 729 C CA . HIS A 1 92 ? -4.494 -9.637 5.580 1.00 81.81 92 HIS A CA 1
ATOM 730 C C . HIS A 1 92 ? -4.149 -8.359 4.806 1.00 81.81 92 HIS A C 1
ATOM 732 O O . HIS A 1 92 ? -3.366 -8.403 3.860 1.00 81.81 92 HIS A O 1
ATOM 738 N N . LEU A 1 93 ? -4.660 -7.201 5.243 1.00 84.12 93 LEU A N 1
ATOM 739 C CA . LEU A 1 93 ? -4.362 -5.914 4.601 1.00 84.12 93 LEU A CA 1
ATOM 740 C C . LEU A 1 93 ? -2.860 -5.608 4.635 1.00 84.12 93 LEU A C 1
ATOM 742 O O . LEU A 1 93 ? -2.297 -5.203 3.623 1.00 84.12 93 LEU A O 1
ATOM 746 N N . ARG A 1 94 ? -2.200 -5.873 5.769 1.00 82.81 94 ARG A N 1
ATOM 747 C CA . ARG A 1 94 ? -0.753 -5.685 5.915 1.00 82.81 94 ARG A CA 1
ATOM 748 C C . ARG A 1 94 ? 0.042 -6.455 4.869 1.00 82.81 94 ARG A C 1
ATOM 750 O O . ARG A 1 94 ? 0.861 -5.853 4.189 1.00 82.81 94 ARG A O 1
ATOM 757 N N . GLY A 1 95 ? -0.204 -7.760 4.746 1.00 85.69 95 GLY A N 1
ATOM 758 C CA . GLY A 1 95 ? 0.540 -8.605 3.811 1.00 85.69 95 GLY A CA 1
ATOM 759 C C . GLY A 1 95 ? 0.352 -8.150 2.365 1.00 85.69 95 GLY A C 1
ATOM 760 O O . GLY A 1 95 ? 1.316 -8.029 1.617 1.00 85.69 95 GLY A O 1
ATOM 761 N N . VAL A 1 96 ? -0.881 -7.793 1.997 1.00 89.75 96 VAL A N 1
ATOM 762 C CA . VAL A 1 96 ? -1.185 -7.278 0.656 1.00 89.75 96 VAL A CA 1
ATOM 763 C C . VAL A 1 96 ? -0.485 -5.940 0.389 1.00 89.75 96 VAL A C 1
ATOM 765 O O . VAL A 1 96 ? 0.081 -5.754 -0.688 1.00 89.75 96 VAL A O 1
ATOM 768 N N . LEU A 1 97 ? -0.483 -5.011 1.350 1.00 87.12 97 LEU A N 1
ATOM 769 C CA . LEU A 1 97 ? 0.216 -3.732 1.203 1.00 87.12 97 LEU A CA 1
ATOM 770 C C . LEU A 1 97 ? 1.746 -3.906 1.168 1.00 87.12 97 LEU A C 1
ATOM 772 O O . LEU A 1 97 ? 2.403 -3.226 0.381 1.00 87.12 97 LEU A O 1
ATOM 776 N N . GLU A 1 98 ? 2.308 -4.845 1.937 1.00 87.12 98 GLU A N 1
ATOM 777 C CA . GLU A 1 98 ? 3.731 -5.224 1.877 1.00 87.12 98 GLU A CA 1
ATOM 778 C C . GLU A 1 98 ? 4.128 -5.736 0.491 1.00 87.12 98 GLU A C 1
ATOM 780 O O . GLU A 1 98 ? 5.112 -5.258 -0.082 1.00 87.12 98 GLU A O 1
ATOM 785 N N . ASP A 1 99 ? 3.325 -6.616 -0.103 1.00 89.25 99 ASP A N 1
ATOM 786 C CA . ASP A 1 99 ? 3.560 -7.115 -1.458 1.00 89.25 99 ASP A CA 1
ATOM 787 C C . ASP A 1 99 ? 3.482 -6.002 -2.515 1.00 89.25 99 ASP A C 1
ATOM 789 O O . ASP A 1 99 ? 4.296 -5.957 -3.447 1.00 89.25 99 ASP A O 1
ATOM 793 N N . VAL A 1 100 ? 2.517 -5.084 -2.381 1.00 90.00 100 VAL A N 1
ATOM 794 C CA . VAL A 1 100 ? 2.399 -3.910 -3.260 1.00 90.00 100 VAL A CA 1
ATOM 795 C C . VAL A 1 100 ? 3.622 -3.006 -3.113 1.00 90.00 100 VAL A C 1
ATOM 797 O O . VAL A 1 100 ? 4.220 -2.632 -4.126 1.00 90.00 100 VAL A O 1
ATOM 800 N N . PHE A 1 101 ? 4.031 -2.694 -1.881 1.00 87.88 101 PHE A N 1
ATOM 801 C CA . PHE A 1 101 ? 5.180 -1.837 -1.591 1.00 87.88 101 PHE A CA 1
ATOM 802 C C . PHE A 1 101 ? 6.460 -2.389 -2.227 1.00 87.88 101 PHE A C 1
ATOM 804 O O . PHE A 1 101 ? 7.160 -1.670 -2.944 1.00 87.88 101 PHE A O 1
ATOM 811 N N . LEU A 1 102 ? 6.736 -3.683 -2.039 1.00 88.94 102 LEU A N 1
ATOM 812 C CA . LEU A 1 102 ? 7.908 -4.343 -2.617 1.00 88.94 102 LEU A CA 1
ATOM 813 C C . LEU A 1 102 ? 7.895 -4.293 -4.149 1.00 88.94 102 LEU A C 1
ATOM 815 O O . LEU A 1 102 ? 8.908 -3.971 -4.772 1.00 88.94 102 LEU A O 1
ATOM 819 N N . LYS A 1 103 ? 6.747 -4.562 -4.780 1.00 89.62 103 LYS A N 1
ATOM 820 C CA . LYS A 1 103 ? 6.629 -4.520 -6.245 1.00 89.62 103 LYS A CA 1
ATOM 821 C C . LYS A 1 103 ? 6.800 -3.112 -6.810 1.00 89.62 103 LYS A C 1
ATOM 823 O O . LYS A 1 103 ? 7.453 -2.962 -7.843 1.00 89.62 103 LYS A O 1
ATOM 828 N N . ILE A 1 104 ? 6.253 -2.091 -6.148 1.00 88.69 104 ILE A N 1
ATOM 829 C CA . ILE A 1 104 ? 6.460 -0.690 -6.537 1.00 88.69 104 ILE A CA 1
ATOM 830 C C . ILE A 1 104 ? 7.933 -0.306 -6.370 1.00 88.69 104 ILE A C 1
ATOM 832 O O . ILE A 1 104 ? 8.489 0.322 -7.268 1.00 88.69 104 ILE A O 1
ATOM 836 N N . GLY A 1 105 ? 8.591 -0.735 -5.289 1.00 88.62 105 GLY A N 1
ATOM 837 C CA . GLY A 1 105 ? 10.025 -0.520 -5.078 1.00 88.62 105 GLY A CA 1
ATOM 838 C C . GLY A 1 105 ? 10.881 -1.110 -6.203 1.00 88.62 105 GLY A C 1
ATOM 839 O O . GLY A 1 105 ? 11.696 -0.407 -6.797 1.00 88.62 105 GLY A O 1
ATOM 840 N N . LEU A 1 106 ? 10.631 -2.368 -6.582 1.00 89.38 106 LEU A N 1
ATOM 841 C CA . LEU A 1 106 ? 11.317 -3.019 -7.706 1.00 89.38 106 LEU A CA 1
ATOM 842 C C . LEU A 1 106 ? 11.052 -2.314 -9.045 1.00 89.38 106 LEU A C 1
ATOM 844 O O . LEU A 1 106 ? 11.956 -2.175 -9.875 1.00 89.38 106 LEU A O 1
ATOM 848 N N . LEU A 1 107 ? 9.817 -1.855 -9.266 1.00 89.06 107 LEU A N 1
ATOM 849 C CA . LEU A 1 107 ? 9.466 -1.076 -10.449 1.00 89.06 107 LEU A CA 1
ATOM 850 C C . LEU A 1 107 ? 10.232 0.252 -10.475 1.00 89.06 107 LEU A C 1
ATOM 852 O O . LEU A 1 107 ? 10.806 0.600 -11.506 1.00 89.06 107 LEU A O 1
ATOM 856 N N . TRP A 1 108 ? 10.292 0.954 -9.344 1.00 88.31 108 TRP A N 1
ATOM 857 C CA . TRP A 1 108 ? 11.025 2.206 -9.198 1.00 88.31 108 TRP A CA 1
ATOM 858 C C . TRP A 1 108 ? 12.516 2.030 -9.475 1.00 88.31 108 TRP A C 1
ATOM 860 O O . TRP A 1 108 ? 13.082 2.759 -10.290 1.00 88.31 108 TRP A O 1
ATOM 870 N N . GLU A 1 109 ? 13.141 1.006 -8.894 1.00 89.25 109 GLU A N 1
ATOM 871 C CA . GLU A 1 109 ? 14.529 0.667 -9.198 1.00 89.25 109 GLU A CA 1
ATOM 872 C C . GLU A 1 109 ? 14.750 0.403 -10.689 1.00 89.25 109 GLU A C 1
ATOM 874 O O . GLU A 1 109 ? 15.739 0.866 -11.258 1.00 89.25 109 GLU A O 1
ATOM 879 N N . SER A 1 110 ? 13.841 -0.334 -11.337 1.00 86.38 110 SER A N 1
ATOM 880 C CA . SER A 1 110 ? 13.931 -0.623 -12.771 1.00 86.38 110 SER A CA 1
ATOM 881 C C . SER A 1 110 ? 13.869 0.651 -13.615 1.00 86.38 110 SER A C 1
ATOM 883 O O . SER A 1 110 ? 14.578 0.737 -14.617 1.00 86.38 110 SER A O 1
ATOM 885 N N . ILE A 1 111 ? 13.034 1.621 -13.235 1.00 85.75 111 ILE A N 1
ATOM 886 C CA . ILE A 1 111 ? 12.940 2.921 -13.911 1.00 85.75 111 ILE A CA 1
ATOM 887 C C . ILE A 1 111 ? 14.246 3.686 -13.714 1.00 85.75 111 ILE A C 1
ATOM 889 O O . ILE A 1 111 ? 14.879 4.079 -14.691 1.00 85.75 111 ILE A O 1
ATOM 893 N N . VAL A 1 112 ? 14.696 3.852 -12.467 1.00 87.12 112 VAL A N 1
ATOM 894 C CA . VAL A 1 112 ? 15.925 4.596 -12.155 1.00 87.12 112 VAL A CA 1
ATOM 895 C C . VAL A 1 112 ? 17.124 3.995 -12.886 1.00 87.12 112 VAL A C 1
ATOM 897 O O . VAL A 1 112 ? 17.902 4.734 -13.487 1.00 87.12 112 VAL A O 1
ATOM 900 N N . LYS A 1 113 ? 17.256 2.663 -12.919 1.00 85.75 113 LYS A N 1
ATOM 901 C CA . LYS A 1 113 ? 18.311 1.963 -13.674 1.00 85.75 113 LYS A CA 1
ATOM 902 C C . LYS A 1 113 ? 18.235 2.254 -15.178 1.00 85.75 113 LYS A C 1
ATOM 904 O O . LYS A 1 113 ? 19.264 2.531 -15.789 1.00 85.75 113 LYS A O 1
ATOM 909 N N . ALA A 1 114 ? 17.036 2.254 -15.764 1.00 82.19 114 ALA A N 1
ATOM 910 C CA . ALA A 1 114 ? 16.846 2.555 -17.183 1.00 82.19 114 ALA A CA 1
ATOM 911 C C . ALA A 1 114 ? 17.238 4.000 -17.546 1.00 82.19 114 ALA A C 1
ATOM 913 O O . ALA A 1 114 ? 17.855 4.219 -18.586 1.00 82.19 114 ALA A O 1
ATOM 914 N N . TYR A 1 115 ? 16.927 4.976 -16.685 1.00 76.44 115 TYR A N 1
ATOM 915 C CA . TYR A 1 115 ? 17.228 6.394 -16.933 1.00 76.44 115 TYR A CA 1
ATOM 916 C C . TYR A 1 115 ? 18.652 6.812 -16.547 1.00 76.44 115 TYR A C 1
ATOM 918 O O . TYR A 1 115 ? 19.197 7.737 -17.140 1.00 76.44 115 TYR A O 1
ATOM 926 N N . SER A 1 116 ? 19.276 6.141 -15.578 1.00 77.38 116 SER A N 1
ATOM 927 C CA . SER A 1 116 ? 20.643 6.452 -15.130 1.00 77.38 116 SER A CA 1
ATOM 928 C C . SER A 1 116 ? 21.739 5.877 -16.033 1.00 77.38 116 SER A C 1
ATOM 930 O O . SER A 1 116 ? 22.918 6.105 -15.777 1.00 77.38 116 SER A O 1
ATOM 932 N N . GLY A 1 117 ? 21.384 5.120 -17.079 1.00 63.44 117 GLY A N 1
ATOM 933 C CA . GLY A 1 117 ? 22.358 4.492 -17.975 1.00 63.44 117 GLY A CA 1
ATOM 934 C C . GLY A 1 117 ? 23.145 3.340 -17.338 1.00 63.44 117 GLY A C 1
ATOM 935 O O . GLY A 1 117 ? 24.101 2.855 -17.942 1.00 63.44 117 GLY A O 1
ATOM 936 N N . TYR A 1 118 ? 22.749 2.865 -16.150 1.00 56.81 118 TYR A N 1
ATOM 937 C CA . TYR A 1 118 ? 23.324 1.673 -15.525 1.00 56.81 118 TYR A CA 1
ATOM 938 C C . TYR A 1 118 ? 22.875 0.414 -16.285 1.00 56.81 118 TYR A C 1
ATOM 940 O O . TYR A 1 118 ? 21.905 -0.258 -15.939 1.00 56.81 118 TYR A O 1
ATOM 948 N N . SER A 1 119 ? 23.620 0.064 -17.331 1.00 52.34 119 SER A N 1
ATOM 949 C CA . SER A 1 119 ? 23.512 -1.171 -18.120 1.00 52.34 119 SER A CA 1
ATOM 950 C C . SER A 1 119 ? 24.082 -2.387 -17.370 1.00 52.34 119 SER A C 1
ATOM 952 O O . SER A 1 119 ? 24.893 -3.150 -17.890 1.00 52.34 119 SER A O 1
ATOM 954 N N . GLY A 1 120 ? 23.667 -2.571 -16.115 1.00 50.81 120 GLY A N 1
ATOM 955 C CA . GLY A 1 120 ? 24.309 -3.487 -15.176 1.00 50.81 120 GLY A CA 1
ATOM 956 C C . GLY A 1 120 ? 23.357 -4.360 -14.369 1.00 50.81 120 GLY A C 1
ATOM 957 O O . GLY A 1 120 ? 23.589 -4.520 -13.183 1.00 50.81 120 GLY A O 1
ATOM 958 N N . LEU A 1 121 ? 22.293 -4.911 -14.962 1.00 43.91 121 LEU A N 1
ATOM 959 C CA . LEU A 1 121 ? 21.781 -6.234 -14.572 1.00 43.91 121 LEU A CA 1
ATOM 960 C C . LEU A 1 121 ? 20.809 -6.748 -15.637 1.00 43.91 121 LEU A C 1
ATOM 962 O O . LEU A 1 121 ? 19.629 -6.405 -15.683 1.00 43.91 121 LEU A O 1
ATOM 966 N N . ARG A 1 122 ? 21.336 -7.590 -16.522 1.00 44.12 122 ARG A N 1
ATOM 967 C CA . ARG A 1 122 ? 20.531 -8.461 -17.371 1.00 44.12 122 ARG A CA 1
ATOM 968 C C . AR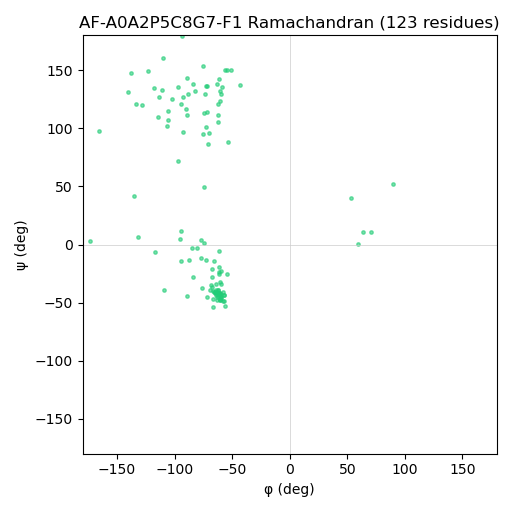G A 1 122 ? 19.985 -9.540 -16.436 1.00 44.12 122 ARG A C 1
ATOM 970 O O . ARG A 1 122 ? 20.742 -10.427 -16.053 1.00 44.12 122 ARG A O 1
ATOM 977 N N . ILE A 1 123 ? 18.725 -9.427 -16.013 1.00 42.75 123 ILE A N 1
ATOM 978 C CA . ILE A 1 123 ? 18.034 -10.548 -15.365 1.00 42.75 123 ILE A CA 1
ATOM 979 C C . ILE A 1 123 ? 17.989 -11.647 -16.431 1.00 42.75 123 ILE A C 1
ATOM 981 O O . ILE A 1 123 ? 17.332 -11.490 -17.458 1.00 42.75 123 ILE A O 1
ATOM 985 N N 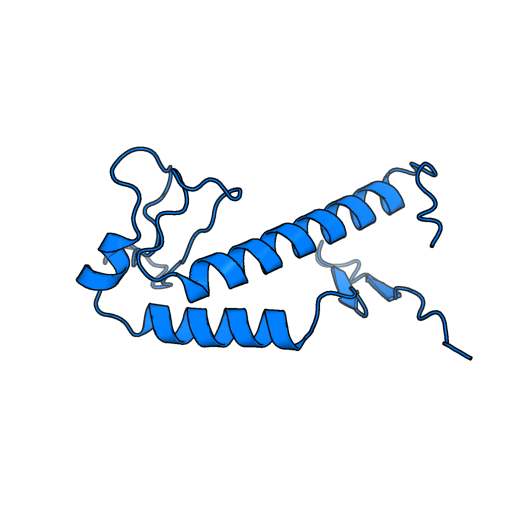. ARG A 1 124 ? 18.837 -12.663 -16.258 1.00 41.28 124 ARG A N 1
ATOM 986 C CA . ARG A 1 124 ? 18.732 -13.931 -16.974 1.00 41.28 124 ARG A CA 1
ATOM 987 C C . ARG A 1 124 ? 17.740 -14.786 -16.197 1.00 41.28 124 ARG A C 1
ATOM 989 O O . ARG A 1 124 ? 17.769 -14.754 -14.967 1.00 41.28 124 ARG A O 1
ATOM 996 N N . ASP A 1 125 ? 16.888 -15.453 -16.963 1.00 49.81 125 ASP A N 1
ATOM 997 C CA . ASP A 1 125 ? 15.880 -16.417 -16.520 1.00 49.81 125 ASP A CA 1
ATOM 998 C C . ASP A 1 125 ? 16.467 -17.535 -15.643 1.00 49.81 125 ASP A C 1
ATOM 1000 O O . ASP A 1 125 ? 17.646 -17.909 -15.868 1.00 49.81 125 ASP A O 1
#

Nearest PDB structures (foldseek):
  7d0j-assembly1_K  TM=2.464E-01  e=6.928E+00  Chlamydomonas reinhardtii

Radius of gyration: 18.24 Å; Cα contacts (8 Å, |Δi|>4): 110; chains: 1; bounding box: 40×41×48 Å

Mean predicted aligned error: 12.1 Å

Sequence (125 aa):
MIEQGHRDYRPSLLHGCFQITNHWVPLGLMSQAFDLSKEFSGYPDEEKLKSSPESSAPLPAGNRQPEHSLDKTEYLSMFTPDPNVNVFNKTHLRGVLEDVFLKIGLLWESIVKAYSGYSGLRIRD

pLDDT: mean 71.48, std 15.49, range [31.59, 93.25]

Organism: Parasponia andersonii (NCBI:txid3476)

Foldseek 3Di:
DDDPDDWDWDDPVPDPDIDTDPLPPDPVLVVVLVVVVVVLLPDDQVLQQQQFQPPPEPDGAWDQDPPPDPDRDTDGDDDQPDCNGGRDVDDPSSVSVNSVVVSVVVSVVVVCCVVVVVPPDDPDD